Protein AF-A0A3B9EW48-F1 (afdb_monomer)

Sequence (57 aa):
GELVKLPLEVFWSVAYAPLYQLVKFHVNGRGMQRNTFVLKEEDINLTLSLVLKGLKP

Radius of gyration: 13.32 Å; Cα contacts (8 Å, |Δi|>4): 43; chains: 1; bounding box: 29×16×38 Å

Nearest PDB structures (foldseek):
  6w1s-assembly1_E  TM=4.959E-01  e=6.401E+00  Mus musculus
  2b5f-assembly1_D  TM=4.662E-01  e=5.589E+00  Spinacia oleracea
  6li9-assembly1_B  TM=3.748E-01  e=5.981E+00  Homo sapiens

Secondary structure (DSSP, 8-state):
-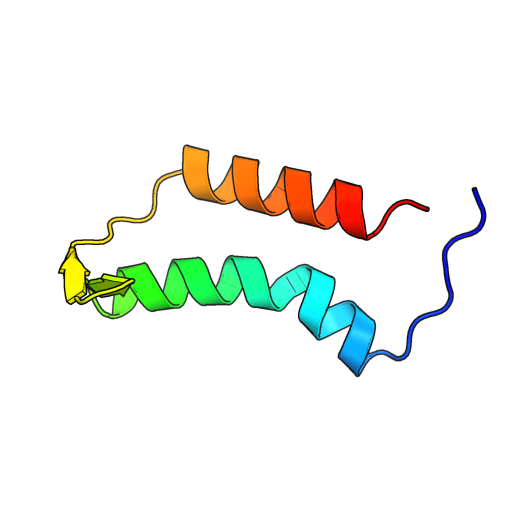PPP---HHHHHHHHTHHHHHHHHHHHTT--GGG------HHHHHHHHHHHHHHH--

Solvent-accessible surface area (backbone atoms only — not comparable to full-atom values): 3406 Å² total; per-residue (Å²): 125,73,80,77,89,62,58,68,70,56,46,46,54,56,70,43,45,64,60,53,48,48,52,50,20,32,77,66,47,31,38,76,95,71,39,78,30,78,78,48,69,68,58,54,53,51,51,50,53,50,34,57,53,71,71,47,116

Mean predicted aligned error: 4.19 Å

Structure (mmCIF, N/CA/C/O backbone):
data_AF-A0A3B9EW48-F1
#
_entry.id   AF-A0A3B9EW48-F1
#
loop_
_atom_site.group_PDB
_atom_site.id
_atom_site.type_symbol
_atom_site.label_atom_id
_atom_site.label_alt_id
_atom_site.label_comp_id
_atom_site.label_asym_id
_atom_site.label_entity_id
_atom_site.label_seq_id
_atom_site.pdbx_PDB_ins_code
_atom_site.Cartn_x
_atom_site.Cartn_y
_atom_site.Cartn_z
_atom_s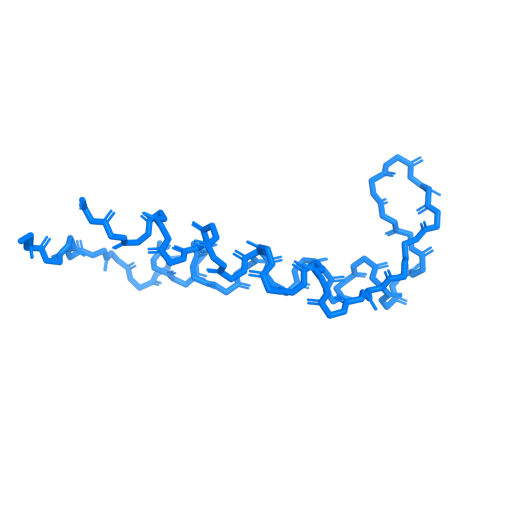ite.occupancy
_atom_site.B_iso_or_equiv
_atom_site.auth_seq_id
_atom_site.auth_comp_id
_atom_site.auth_asym_id
_atom_site.auth_atom_id
_atom_site.pdbx_PDB_model_num
ATOM 1 N N . GLY A 1 1 ? -6.065 2.839 23.006 1.00 56.84 1 GLY A N 1
ATOM 2 C CA . GLY A 1 1 ? -6.718 3.350 21.792 1.00 56.84 1 GLY A CA 1
ATOM 3 C C . GLY A 1 1 ? -7.759 2.345 21.377 1.00 56.84 1 GLY A C 1
ATOM 4 O O . GLY A 1 1 ? -7.419 1.176 21.252 1.00 56.84 1 GLY A O 1
ATOM 5 N N . GLU A 1 2 ? -9.014 2.761 21.263 1.00 59.84 2 GLU A N 1
ATOM 6 C CA . GLU A 1 2 ? -10.090 1.897 20.773 1.00 59.84 2 GLU A CA 1
ATOM 7 C C . GLU A 1 2 ? -10.030 1.850 19.246 1.00 59.84 2 GLU A C 1
ATOM 9 O O . GLU A 1 2 ? -9.947 2.890 18.598 1.00 59.84 2 GLU A O 1
ATOM 14 N N . LEU A 1 3 ? -10.037 0.650 18.663 1.00 65.94 3 LEU A N 1
ATOM 15 C CA . LEU A 1 3 ? -10.086 0.501 17.210 1.00 65.94 3 LEU A CA 1
ATOM 16 C C . LEU A 1 3 ? -11.382 1.131 16.692 1.00 65.94 3 LEU A C 1
ATOM 18 O O . LEU A 1 3 ? -12.477 0.711 17.075 1.00 65.94 3 LEU A O 1
ATOM 22 N N . VAL A 1 4 ? -11.255 2.130 15.818 1.00 76.12 4 VAL A N 1
ATOM 23 C CA . VAL A 1 4 ? -12.406 2.755 15.164 1.00 76.12 4 VAL A CA 1
ATOM 24 C C . VAL A 1 4 ? -13.124 1.677 14.355 1.00 76.12 4 VAL A C 1
ATOM 26 O O . VAL A 1 4 ? -12.535 1.052 13.472 1.00 76.12 4 VAL A O 1
ATOM 29 N N . LYS A 1 5 ? -14.403 1.434 14.656 1.00 82.88 5 LYS A N 1
ATOM 30 C 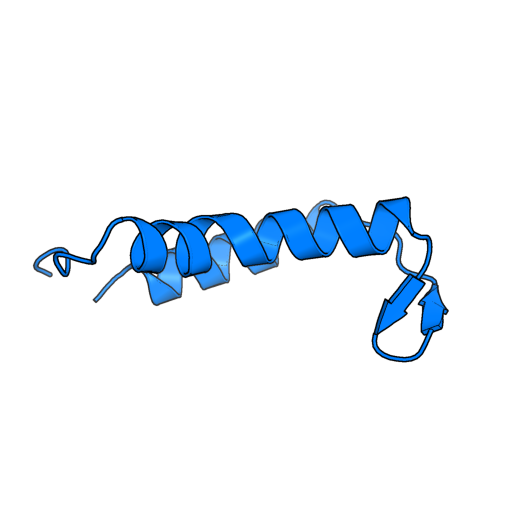CA . LYS A 1 5 ? -15.240 0.553 13.836 1.00 82.88 5 LYS A CA 1
ATOM 31 C C . LYS A 1 5 ? -15.522 1.256 12.513 1.00 82.88 5 LYS A C 1
ATOM 33 O O . LYS A 1 5 ? -16.323 2.185 12.461 1.00 82.88 5 LYS A O 1
ATOM 38 N N . LEU A 1 6 ? -14.844 0.816 11.460 1.00 88.38 6 LEU A N 1
ATOM 39 C CA . LEU A 1 6 ? -15.030 1.320 10.105 1.00 88.38 6 LEU A CA 1
ATOM 40 C C . LEU A 1 6 ? -15.964 0.387 9.320 1.00 88.38 6 LEU A C 1
ATOM 42 O O . LEU A 1 6 ? -15.880 -0.833 9.495 1.00 88.38 6 LEU A O 1
ATOM 46 N N . PRO A 1 7 ? -16.811 0.923 8.422 1.00 94.12 7 PRO A N 1
ATOM 47 C CA . PRO A 1 7 ? -17.421 0.122 7.366 1.00 94.12 7 PRO A CA 1
ATOM 48 C C . PRO A 1 7 ? -16.345 -0.635 6.578 1.00 94.12 7 PRO A C 1
ATOM 50 O O . PRO A 1 7 ? -15.227 -0.134 6.411 1.00 94.12 7 PRO A O 1
ATOM 53 N N . LEU A 1 8 ? -16.676 -1.829 6.085 1.00 92.31 8 LEU A N 1
ATOM 54 C CA . LEU A 1 8 ? -15.723 -2.701 5.393 1.00 92.31 8 LEU A CA 1
ATOM 55 C C . LEU A 1 8 ? -15.081 -1.991 4.197 1.00 92.31 8 LEU A C 1
ATOM 57 O O . LEU A 1 8 ? -13.872 -2.073 4.003 1.00 92.31 8 LEU A O 1
ATOM 61 N N . GLU A 1 9 ? -15.878 -1.250 3.436 1.00 95.12 9 GLU A N 1
ATOM 62 C CA . GLU A 1 9 ? -15.457 -0.502 2.256 1.00 95.12 9 GLU A CA 1
ATOM 63 C C . GLU A 1 9 ? -14.444 0.589 2.620 1.00 95.12 9 GLU A C 1
ATOM 65 O O . GLU A 1 9 ? -13.467 0.806 1.899 1.00 95.12 9 GLU A O 1
ATOM 70 N N . VAL A 1 10 ? -14.640 1.245 3.770 1.00 93.94 10 VAL A N 1
ATOM 71 C CA . VAL A 1 10 ? -13.738 2.285 4.282 1.00 93.94 10 VAL A CA 1
ATOM 72 C C . VAL A 1 10 ? -12.437 1.657 4.766 1.00 93.94 10 VAL A C 1
ATOM 74 O O . VAL A 1 10 ? -11.362 2.106 4.370 1.00 93.94 10 VAL A O 1
ATOM 77 N N . PHE A 1 11 ? -12.521 0.587 5.562 1.00 92.19 11 PHE A N 1
ATOM 78 C CA . PHE A 1 11 ? -11.340 -0.149 6.008 1.00 92.19 11 PHE A CA 1
ATOM 79 C C . PHE A 1 11 ? -10.508 -0.621 4.814 1.00 92.19 11 PHE A C 1
ATOM 81 O O . PHE A 1 11 ? -9.305 -0.380 4.767 1.00 92.19 11 PHE A O 1
ATOM 88 N N . TRP A 1 12 ? -11.148 -1.235 3.818 1.00 94.31 12 TRP A N 1
ATOM 89 C CA . TRP A 1 12 ? -10.454 -1.790 2.662 1.00 94.31 12 TRP A CA 1
ATOM 90 C C . TRP A 1 12 ? -9.779 -0.702 1.815 1.00 94.31 12 TRP A C 1
ATOM 92 O O . TRP A 1 12 ? -8.625 -0.854 1.405 1.00 94.31 12 TRP A O 1
ATOM 102 N N . SER A 1 13 ? -10.468 0.427 1.614 1.00 95.69 13 SER A N 1
ATOM 103 C CA . SER A 1 13 ? -9.946 1.578 0.867 1.00 95.69 13 SER A CA 1
ATOM 104 C C . SER A 1 13 ? -8.725 2.215 1.534 1.00 95.69 13 SER A C 1
ATOM 106 O O . SER A 1 13 ? -7.837 2.695 0.837 1.00 95.69 13 SER A O 1
ATOM 108 N N . VAL A 1 14 ? -8.643 2.204 2.866 1.00 93.88 14 VAL A N 1
ATOM 109 C CA . VAL A 1 14 ? -7.485 2.744 3.597 1.00 93.88 14 VAL A CA 1
ATOM 110 C C . VAL A 1 14 ? -6.367 1.707 3.718 1.00 93.88 14 VAL A C 1
ATOM 112 O O . VAL A 1 14 ? -5.199 2.041 3.533 1.00 93.88 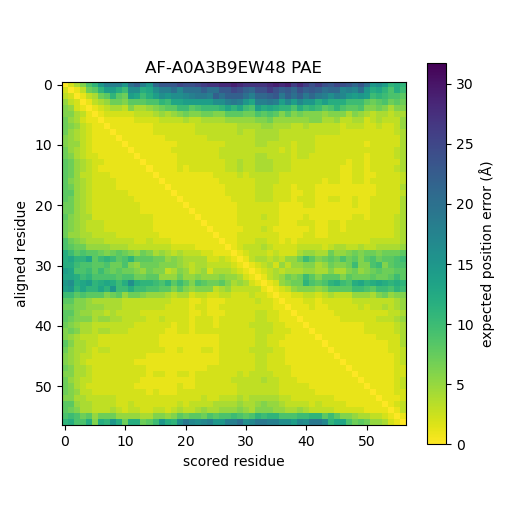14 VAL A O 1
ATOM 115 N N . ALA A 1 15 ? -6.709 0.449 4.000 1.00 94.50 15 ALA A N 1
ATOM 116 C CA . ALA A 1 15 ? -5.740 -0.606 4.283 1.00 94.50 15 ALA A CA 1
ATOM 117 C C . ALA A 1 15 ? -5.022 -1.130 3.030 1.00 94.50 15 ALA A C 1
ATOM 119 O O . ALA A 1 15 ? -3.821 -1.391 3.074 1.00 94.50 15 ALA A O 1
ATOM 120 N N . TYR A 1 16 ? -5.743 -1.294 1.916 1.00 96.25 16 TYR A N 1
ATOM 121 C CA . TYR A 1 16 ? -5.232 -2.027 0.754 1.00 96.25 16 TYR A CA 1
ATOM 122 C C . TYR A 1 16 ? -5.070 -1.165 -0.493 1.00 96.25 16 TYR A C 1
ATOM 124 O O . TYR A 1 16 ? -4.088 -1.340 -1.220 1.00 96.25 16 TYR A O 1
ATOM 132 N N . ALA A 1 17 ? -5.988 -0.227 -0.755 1.00 97.06 17 ALA A N 1
ATOM 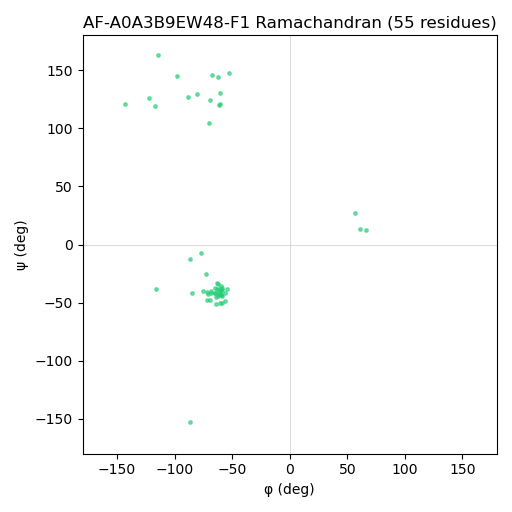133 C CA . ALA A 1 17 ? -5.944 0.565 -1.986 1.00 97.06 17 ALA A CA 1
ATOM 134 C C . ALA A 1 17 ? -4.600 1.293 -2.220 1.00 97.06 17 ALA A C 1
ATOM 136 O O . ALA A 1 17 ? -4.138 1.274 -3.363 1.00 97.06 17 ALA A O 1
ATOM 137 N N . PRO A 1 18 ? -3.912 1.855 -1.198 1.00 97.50 18 PRO A N 1
ATOM 138 C CA . PRO A 1 18 ? -2.608 2.493 -1.396 1.00 97.50 18 PRO A CA 1
ATOM 139 C C . PRO A 1 18 ? -1.541 1.539 -1.954 1.00 97.50 18 PRO A C 1
ATOM 141 O O . PRO A 1 18 ? -0.822 1.889 -2.887 1.00 97.50 18 PRO A O 1
ATOM 144 N N . LEU A 1 19 ? -1.478 0.307 -1.441 1.00 97.88 19 LEU A N 1
ATOM 145 C CA . LEU A 1 19 ? -0.521 -0.708 -1.894 1.00 97.88 19 LEU A CA 1
ATOM 146 C C . LEU A 1 19 ? -0.873 -1.228 -3.295 1.00 97.88 19 LEU A C 1
ATOM 148 O O . LEU A 1 19 ? 0.004 -1.331 -4.154 1.00 97.88 19 LEU A O 1
ATOM 152 N N . TYR A 1 20 ? -2.159 -1.478 -3.569 1.00 97.31 20 TYR A N 1
ATOM 153 C CA . TYR A 1 20 ? -2.620 -1.836 -4.917 1.00 97.31 20 TYR A CA 1
ATOM 154 C C . TYR A 1 20 ? -2.286 -0.751 -5.944 1.00 97.31 20 TYR A C 1
ATOM 156 O O . TYR A 1 20 ? -1.918 -1.058 -7.079 1.00 97.31 20 TYR A O 1
ATOM 164 N N . GLN A 1 21 ? -2.382 0.519 -5.553 1.00 96.94 21 GLN A N 1
ATOM 165 C CA . GLN A 1 21 ? -2.064 1.634 -6.431 1.00 96.94 21 GLN A CA 1
ATOM 166 C C . GLN A 1 21 ? -0.575 1.661 -6.815 1.00 96.94 21 GLN A C 1
ATOM 168 O O . GLN A 1 21 ? -0.264 1.936 -7.975 1.00 96.94 21 GLN A O 1
ATOM 173 N N . LEU A 1 22 ? 0.337 1.311 -5.900 1.00 97.19 22 LEU A N 1
ATOM 174 C CA . LEU A 1 22 ? 1.763 1.169 -6.216 1.00 97.19 22 LEU A CA 1
ATOM 175 C C . LEU A 1 22 ? 2.029 0.043 -7.220 1.00 97.19 22 LEU A C 1
ATOM 177 O O . LEU A 1 22 ? 2.744 0.244 -8.204 1.00 97.19 22 LEU A O 1
ATOM 181 N N . VAL A 1 23 ? 1.403 -1.120 -7.017 1.00 97.19 23 VAL A N 1
ATOM 182 C CA . VAL A 1 23 ? 1.481 -2.240 -7.970 1.00 97.19 23 VAL A CA 1
ATOM 183 C C . VAL A 1 23 ? 0.961 -1.804 -9.339 1.00 97.19 23 VAL A C 1
ATOM 185 O O . VAL A 1 23 ? 1.605 -2.049 -10.356 1.00 97.19 23 VAL A O 1
ATOM 188 N N . LYS A 1 24 ? -0.162 -1.081 -9.376 1.00 95.81 24 LYS A N 1
ATOM 189 C CA . LYS A 1 24 ? -0.739 -0.554 -10.616 1.00 95.81 24 LYS A CA 1
ATOM 190 C C . LYS A 1 24 ? 0.204 0.413 -11.334 1.00 95.81 24 LYS A C 1
ATOM 192 O O . LYS A 1 24 ? 0.322 0.331 -12.554 1.00 95.81 24 LYS A O 1
ATOM 197 N N . PHE A 1 25 ? 0.876 1.317 -10.620 1.00 96.56 25 PHE A N 1
ATOM 198 C CA . PHE A 1 25 ? 1.866 2.208 -11.235 1.00 96.56 25 PHE A CA 1
ATOM 199 C C . PHE A 1 25 ? 3.024 1.434 -11.865 1.00 96.56 25 PHE A C 1
ATOM 201 O O . PHE A 1 25 ? 3.446 1.766 -12.973 1.00 96.56 25 PHE A O 1
ATOM 208 N N . HIS A 1 26 ? 3.494 0.381 -11.197 1.00 96.19 26 HIS A N 1
ATOM 209 C CA . HIS A 1 26 ? 4.579 -0.452 -11.700 1.00 96.19 26 HIS A CA 1
ATOM 210 C C . HIS A 1 26 ? 4.176 -1.276 -12.923 1.00 96.19 26 HIS A C 1
ATOM 212 O O . HIS A 1 26 ? 4.871 -1.235 -13.934 1.00 96.19 26 HIS A O 1
ATOM 218 N N . VAL A 1 27 ? 3.024 -1.951 -12.869 1.00 96.25 27 VAL A N 1
ATOM 219 C CA . VAL A 1 27 ? 2.490 -2.738 -13.995 1.00 96.25 27 VAL A CA 1
ATOM 220 C C . VAL A 1 27 ? 2.258 -1.859 -15.224 1.00 96.25 27 VAL A C 1
ATOM 222 O O . VAL A 1 27 ? 2.570 -2.259 -16.341 1.00 96.25 27 VAL A O 1
ATOM 225 N N . ASN A 1 28 ? 1.767 -0.633 -15.030 1.00 94.31 28 ASN A N 1
ATOM 226 C CA . ASN A 1 28 ? 1.573 0.317 -16.127 1.00 94.31 28 ASN A CA 1
ATOM 227 C C . ASN A 1 28 ? 2.881 0.978 -16.602 1.00 94.31 28 ASN A C 1
ATOM 229 O O . ASN A 1 28 ? 2.853 1.753 -17.561 1.00 94.31 28 ASN A O 1
ATOM 233 N N . GLY A 1 29 ? 4.003 0.750 -15.909 1.00 91.12 29 GLY A N 1
ATOM 234 C CA . GLY A 1 29 ? 5.294 1.399 -16.153 1.00 91.12 29 GLY A CA 1
ATOM 235 C C . GLY A 1 29 ? 5.271 2.922 -15.994 1.00 91.12 29 GLY A C 1
ATOM 236 O O . GLY A 1 29 ? 6.190 3.605 -16.443 1.00 91.12 29 GLY A O 1
ATOM 237 N N . ARG A 1 30 ? 4.205 3.480 -15.408 1.00 90.06 30 ARG A N 1
ATOM 238 C CA . ARG A 1 30 ? 3.950 4.921 -15.314 1.00 90.06 30 ARG A CA 1
ATOM 239 C C . ARG A 1 30 ? 3.318 5.246 -13.969 1.00 90.06 30 ARG A C 1
ATOM 241 O O . ARG A 1 30 ? 2.238 4.755 -13.643 1.00 90.06 30 ARG A O 1
ATOM 248 N N . GLY A 1 31 ? 3.990 6.106 -13.220 1.00 88.69 31 GLY A N 1
ATOM 249 C CA . GLY A 1 31 ? 3.489 6.712 -12.000 1.00 88.69 31 GLY A CA 1
ATOM 250 C C . GLY A 1 31 ? 2.695 7.984 -12.274 1.00 88.69 31 GLY A C 1
ATOM 251 O O . GLY A 1 31 ? 2.113 8.196 -13.344 1.00 88.69 31 GLY A O 1
ATOM 252 N N . MET A 1 32 ? 2.701 8.867 -11.282 1.00 88.50 32 MET A N 1
ATOM 253 C CA . MET A 1 32 ? 2.082 10.183 -11.387 1.00 88.50 32 MET A CA 1
ATOM 254 C C . MET A 1 32 ? 2.749 11.016 -12.490 1.00 88.50 32 MET A C 1
ATOM 256 O O . MET A 1 32 ? 3.955 10.930 -12.716 1.00 88.50 32 MET A O 1
ATOM 260 N N . GLN A 1 33 ? 1.947 11.820 -13.193 1.00 85.88 33 GLN A 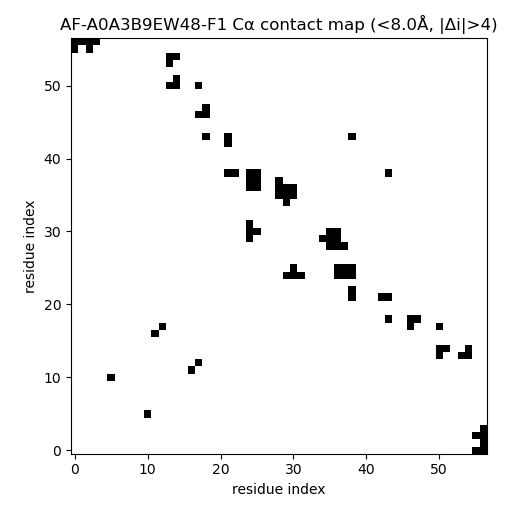N 1
ATOM 261 C CA . GLN A 1 33 ? 2.406 12.718 -14.265 1.00 85.88 33 GLN A CA 1
ATOM 262 C C . GLN A 1 33 ? 3.163 12.027 -15.419 1.00 85.88 33 GLN A C 1
ATOM 264 O O . GLN A 1 33 ? 3.946 12.663 -16.112 1.00 85.88 33 GLN A O 1
ATOM 269 N N . ARG A 1 34 ? 2.888 10.736 -15.676 1.00 80.25 34 ARG A N 1
ATOM 270 C CA . ARG A 1 34 ? 3.523 9.921 -16.737 1.00 80.25 34 ARG A CA 1
ATOM 271 C C . ARG A 1 34 ? 5.017 9.647 -16.536 1.00 80.25 34 ARG A C 1
ATOM 273 O O . ARG A 1 34 ? 5.650 9.135 -17.457 1.00 80.25 34 ARG A O 1
ATOM 280 N N . ASN A 1 35 ? 5.559 9.917 -15.352 1.00 88.00 35 ASN A N 1
ATOM 281 C CA . ASN A 1 35 ? 6.928 9.537 -15.022 1.00 88.00 35 ASN 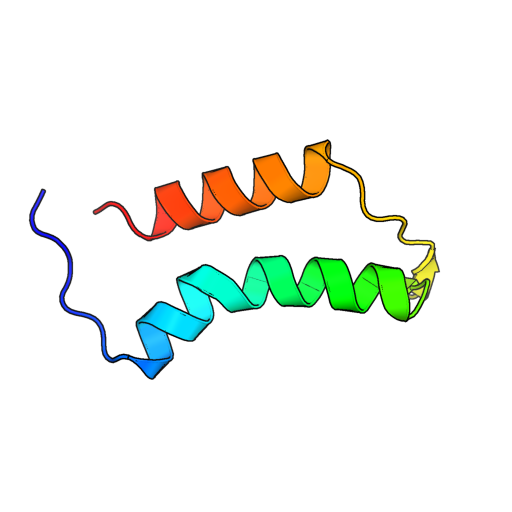A CA 1
ATOM 282 C C . ASN A 1 35 ? 7.048 8.015 -14.932 1.00 88.00 35 ASN A C 1
ATOM 284 O O . ASN A 1 35 ? 6.115 7.346 -14.484 1.00 88.00 35 ASN A O 1
ATOM 288 N N . THR A 1 36 ? 8.189 7.460 -15.330 1.00 93.06 36 THR A N 1
ATOM 289 C CA . THR A 1 36 ? 8.468 6.033 -15.139 1.00 93.06 36 THR A CA 1
ATOM 290 C C . THR A 1 36 ? 8.447 5.705 -13.650 1.00 93.06 36 THR A C 1
ATOM 292 O O . THR A 1 36 ? 9.093 6.388 -12.856 1.00 93.06 36 THR A O 1
ATOM 295 N N . PHE A 1 37 ? 7.707 4.665 -13.269 1.00 95.62 37 PHE A N 1
ATOM 296 C CA . PHE A 1 37 ? 7.646 4.193 -11.889 1.00 95.62 37 PHE A CA 1
ATOM 297 C C . PHE A 1 37 ? 8.069 2.730 -11.815 1.00 95.62 37 PHE A C 1
ATOM 299 O O . PHE A 1 37 ? 7.515 1.872 -12.503 1.00 95.62 37 PHE A O 1
ATOM 306 N N . VAL A 1 38 ? 9.049 2.451 -10.961 1.00 96.50 38 VAL A N 1
ATOM 307 C CA . VAL A 1 38 ? 9.509 1.101 -10.642 1.00 96.50 38 VAL A CA 1
ATOM 308 C C . VAL A 1 38 ? 9.242 0.893 -9.166 1.00 96.50 38 VAL A C 1
ATOM 310 O O . VAL A 1 38 ? 9.766 1.647 -8.354 1.00 96.50 38 VAL A O 1
ATOM 313 N N . LEU A 1 39 ? 8.418 -0.102 -8.838 1.00 96.88 39 LEU A N 1
ATOM 314 C CA . LEU A 1 39 ? 8.109 -0.420 -7.454 1.00 96.88 39 LEU A CA 1
ATOM 315 C C . LEU A 1 39 ? 9.343 -1.002 -6.777 1.00 96.88 39 LEU A C 1
ATOM 317 O O . LEU A 1 39 ? 9.884 -2.010 -7.236 1.00 96.88 39 LEU A O 1
ATOM 321 N N . LYS A 1 40 ? 9.753 -0.385 -5.675 1.00 97.81 40 LYS A N 1
ATOM 322 C CA . LYS A 1 40 ? 10.820 -0.882 -4.817 1.00 97.81 40 LYS A CA 1
ATOM 323 C C . LYS A 1 40 ? 10.279 -1.263 -3.447 1.00 97.81 40 LYS A C 1
ATOM 325 O O . LYS A 1 40 ? 9.209 -0.829 -3.025 1.00 97.81 40 LYS A O 1
ATOM 330 N N . GLU A 1 41 ? 11.067 -2.040 -2.718 1.00 98.00 41 GLU A N 1
ATOM 331 C CA . GLU A 1 41 ? 10.741 -2.443 -1.350 1.00 98.00 41 GLU A CA 1
ATOM 332 C C . GLU A 1 41 ? 10.581 -1.239 -0.400 1.00 98.00 41 GLU A C 1
ATOM 334 O O . GLU A 1 41 ? 9.690 -1.233 0.450 1.00 98.00 41 GLU A O 1
ATOM 339 N N . GLU A 1 42 ? 11.376 -0.180 -0.592 1.00 98.25 42 GLU A N 1
ATOM 340 C CA . GLU A 1 42 ? 11.266 1.076 0.166 1.00 98.25 42 GLU A CA 1
ATOM 341 C C . GLU A 1 42 ? 9.879 1.731 0.032 1.00 98.25 42 GLU A C 1
ATOM 343 O O . GLU A 1 42 ? 9.314 2.178 1.033 1.00 98.25 42 GLU A O 1
ATOM 348 N N . ASP A 1 43 ? 9.281 1.701 -1.164 1.00 97.69 43 ASP A N 1
ATOM 349 C CA . ASP A 1 43 ? 7.950 2.262 -1.421 1.00 97.69 43 ASP A CA 1
ATOM 350 C C . ASP A 1 43 ? 6.854 1.457 -0.709 1.00 97.69 43 ASP A C 1
ATOM 352 O O . ASP A 1 43 ? 5.908 2.025 -0.150 1.00 97.69 43 ASP A O 1
ATOM 356 N N . ILE A 1 44 ? 6.991 0.125 -0.709 1.00 98.00 44 ILE A N 1
ATOM 357 C CA . ILE A 1 44 ? 6.062 -0.800 -0.049 1.00 98.00 44 ILE A CA 1
ATOM 358 C C . ILE A 1 44 ? 6.092 -0.564 1.460 1.00 98.00 44 ILE A C 1
ATOM 360 O O . ILE A 1 44 ? 5.045 -0.345 2.072 1.00 98.00 44 ILE A O 1
ATOM 364 N N . ASN A 1 45 ? 7.287 -0.561 2.053 1.00 98.44 45 ASN A N 1
ATOM 365 C CA . ASN A 1 45 ? 7.466 -0.393 3.492 1.00 98.44 45 ASN A CA 1
ATOM 366 C C . ASN A 1 45 ? 7.010 0.991 3.967 1.00 98.44 45 ASN A C 1
ATOM 368 O O . ASN A 1 45 ? 6.323 1.096 4.987 1.00 98.44 45 ASN A O 1
ATOM 372 N N . LEU A 1 46 ? 7.320 2.050 3.209 1.00 98.38 46 LEU A N 1
ATOM 373 C CA . LEU A 1 46 ? 6.840 3.398 3.504 1.00 98.38 46 LEU A CA 1
ATOM 374 C C . LEU A 1 46 ? 5.310 3.451 3.477 1.00 98.38 46 LEU A C 1
ATOM 376 O O . LEU A 1 46 ? 4.693 3.907 4.441 1.00 98.38 46 LEU A O 1
ATOM 380 N N . THR A 1 47 ? 4.691 2.934 2.416 1.00 98.19 47 THR A N 1
ATOM 381 C CA . THR A 1 47 ? 3.229 2.943 2.263 1.00 98.19 47 THR A CA 1
ATOM 382 C C . THR A 1 47 ? 2.548 2.143 3.364 1.00 98.19 47 THR A C 1
ATOM 384 O O . THR A 1 47 ? 1.604 2.635 3.981 1.00 98.19 47 THR A O 1
ATOM 387 N N . LEU A 1 48 ? 3.062 0.952 3.682 1.00 97.81 48 LEU A N 1
ATOM 388 C CA . LEU A 1 48 ? 2.562 0.134 4.785 1.00 97.81 48 LEU A CA 1
ATOM 389 C C . LEU A 1 48 ? 2.671 0.870 6.127 1.00 97.81 48 LEU A C 1
ATOM 391 O O . LEU A 1 48 ? 1.716 0.870 6.901 1.00 97.81 48 LEU A O 1
ATOM 395 N N . SER A 1 49 ? 3.795 1.542 6.401 1.00 97.50 49 SER A N 1
A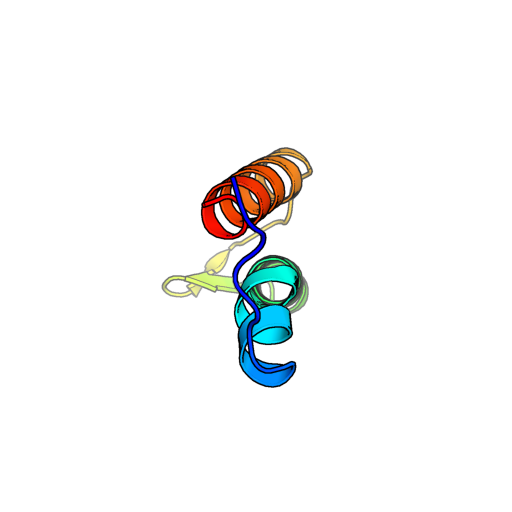TOM 396 C CA . SER A 1 49 ? 3.970 2.300 7.647 1.00 97.50 49 SER A CA 1
ATOM 397 C C . SER A 1 49 ? 2.940 3.428 7.794 1.00 97.50 49 SER A C 1
ATOM 399 O O . SER A 1 49 ? 2.397 3.633 8.882 1.00 97.50 49 SER A O 1
ATOM 401 N N . LEU A 1 50 ? 2.610 4.112 6.692 1.00 97.44 50 LEU A N 1
ATOM 402 C CA . LEU A 1 50 ? 1.618 5.184 6.658 1.00 97.44 50 LEU A CA 1
ATOM 403 C C . LEU A 1 50 ? 0.194 4.647 6.809 1.00 97.44 50 LEU A C 1
ATOM 405 O O . LEU A 1 50 ? -0.584 5.222 7.566 1.00 97.44 50 LEU A O 1
ATOM 409 N N . VAL A 1 51 ? -0.128 3.523 6.165 1.00 96.00 51 VAL A N 1
ATOM 410 C CA . VAL A 1 51 ? -1.405 2.818 6.351 1.00 96.00 51 VAL A CA 1
ATOM 411 C C . VAL A 1 51 ? -1.585 2.417 7.814 1.00 96.00 51 VAL A C 1
ATOM 413 O O . VAL A 1 51 ? -2.601 2.737 8.427 1.00 96.00 51 VAL A O 1
ATOM 416 N N . LEU A 1 52 ? -0.578 1.775 8.413 1.00 94.00 52 LEU A N 1
ATOM 417 C CA . LEU A 1 52 ? -0.621 1.368 9.818 1.00 94.00 52 LEU A CA 1
ATOM 418 C C . LEU A 1 52 ? -0.730 2.567 10.762 1.00 94.00 52 LEU A C 1
ATOM 420 O O . LEU A 1 52 ? -1.372 2.455 11.803 1.00 94.00 52 LEU A O 1
ATOM 424 N N . LYS A 1 53 ? -0.115 3.704 10.420 1.00 92.56 53 LYS A N 1
ATOM 425 C CA . LYS A 1 53 ? -0.264 4.951 11.175 1.00 92.56 53 LYS A CA 1
ATOM 426 C C . LYS A 1 53 ? -1.675 5.527 11.042 1.00 92.56 53 LYS A C 1
ATOM 428 O O . LYS A 1 53 ? -2.214 5.971 12.041 1.00 92.56 53 LYS A O 1
ATOM 433 N N . GLY A 1 54 ? -2.269 5.503 9.849 1.00 89.62 54 GLY A N 1
ATOM 434 C CA . GLY A 1 54 ? -3.617 6.026 9.599 1.00 89.62 54 GLY A CA 1
ATOM 435 C C . GLY A 1 54 ? -4.746 5.164 10.171 1.00 89.62 54 GLY A C 1
ATOM 436 O O . GLY A 1 54 ? -5.819 5.680 10.460 1.00 89.62 54 GLY A O 1
ATOM 437 N N . LEU A 1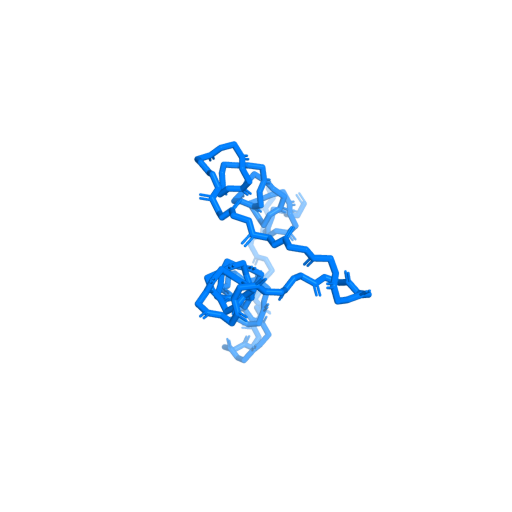 55 ? -4.511 3.861 10.350 1.00 88.19 55 LEU A N 1
ATOM 438 C CA . LEU A 1 55 ? -5.465 2.931 10.969 1.00 88.19 55 LEU A CA 1
ATOM 439 C C . LEU A 1 55 ? -5.360 2.873 12.500 1.00 88.19 55 LEU A C 1
ATOM 441 O O . LEU A 1 55 ? -6.230 2.291 13.151 1.00 88.19 55 LEU A O 1
ATOM 445 N N . LYS A 1 56 ? -4.298 3.437 13.080 1.00 81.88 56 LYS A N 1
ATOM 446 C CA . LYS A 1 56 ? -4.161 3.579 14.530 1.00 81.88 56 LYS A CA 1
ATOM 447 C C . LYS A 1 56 ? -4.802 4.909 14.956 1.00 81.88 56 LYS A C 1
ATOM 449 O O . LYS A 1 56 ? -4.457 5.929 14.364 1.00 81.88 56 LYS A O 1
ATOM 454 N N . PRO A 1 57 ? -5.723 4.902 15.934 1.00 64.06 57 PRO A N 1
ATOM 455 C CA . PRO A 1 57 ? -6.290 6.124 16.501 1.00 64.06 57 PRO A CA 1
ATOM 456 C C . PRO A 1 57 ? -5.240 6.946 17.258 1.00 64.06 57 PRO A C 1
ATOM 458 O O . PRO A 1 57 ? -4.309 6.332 17.838 1.00 64.06 57 PRO A O 1
#

Foldseek 3Di:
DDQPDDDPVVLCCLQPVQVVLLVVCQVVLADPPRDGHHDDPVSNVVSNVVSVVVRPD

pLDDT: mean 91.42, std 9.56, range [56.84, 98.44]